Protein AF-A0A098Y725-F1 (afdb_monomer)

Sequence (112 aa):
MSKRTVVAGTVWVALTVLAFGTDAILGAVVLIFGGAAVVVVQLSSTWSQHPDFEAREVARARRRKVKWEKNAPRREKDAARYAAHQARQAAKARAAQDRTARAETADDRPAS

Organism: NCBI:txid1522368

Secondary structure (DSSP, 8-state):
--HHHHHHHHHHHHHHHHHHHH-HHHHHHHHHHHHHHHHHHHHHHTTT-PPPHHHHHHHHHHHHHHHHHHHHHHHHHHHHHHHHHHHHHHHHHHHHHHHHHHHHHHHTS---

Solvent-accessible surface area (backbone atoms only — not comparable to full-atom values): 6266 Å² total; per-residue (Å²): 132,55,74,66,57,53,51,53,51,53,52,51,53,54,51,31,54,54,29,44,74,74,37,63,66,56,15,50,51,50,46,53,56,50,51,51,48,52,54,50,52,58,61,51,70,54,61,79,69,62,75,48,73,63,58,50,49,53,53,50,51,50,52,48,48,55,54,48,62,74,40,44,71,57,49,55,53,50,51,53,51,50,52,53,51,50,53,51,50,52,53,52,51,50,58,48,53,54,49,52,54,53,50,55,63,55,70,72,55,77,91,123

Structure (mmCIF, N/CA/C/O backbone):
data_AF-A0A098Y725-F1
#
_entry.id   AF-A0A098Y725-F1
#
loop_
_atom_site.group_PDB
_atom_site.id
_atom_site.type_symbol
_atom_site.label_atom_id
_atom_site.label_alt_id
_atom_site.label_comp_id
_atom_site.label_asym_id
_atom_site.label_entity_id
_atom_site.label_seq_id
_atom_site.pdbx_PDB_ins_code
_atom_site.Cartn_x
_atom_site.Cartn_y
_atom_site.Cartn_z
_atom_site.occupancy
_atom_site.B_iso_or_equiv
_atom_site.auth_seq_id
_atom_site.auth_comp_id
_atom_site.auth_asym_id
_atom_site.auth_atom_id
_atom_site.pdbx_PDB_model_num
ATOM 1 N N . MET A 1 1 ? 7.105 -12.197 -11.446 1.00 63.81 1 MET A N 1
ATOM 2 C CA . MET A 1 1 ? 7.243 -11.603 -12.795 1.00 63.81 1 MET A CA 1
ATOM 3 C C . MET A 1 1 ? 6.618 -12.538 -13.814 1.00 63.81 1 MET A C 1
ATOM 5 O O . MET A 1 1 ? 6.850 -13.737 -13.729 1.00 63.81 1 MET A O 1
ATOM 9 N N . SER A 1 2 ? 5.815 -12.027 -14.747 1.00 84.38 2 SER A N 1
ATOM 10 C CA . SER A 1 2 ? 5.267 -12.869 -15.817 1.00 84.38 2 SER A CA 1
ATOM 11 C C . SER A 1 2 ? 6.362 -13.208 -16.838 1.00 84.38 2 SER A C 1
ATOM 13 O O . SER A 1 2 ? 7.263 -12.396 -17.056 1.00 84.38 2 SER A O 1
ATOM 15 N N . LYS A 1 3 ? 6.274 -14.368 -17.511 1.00 86.56 3 LYS A N 1
ATOM 16 C CA . LYS A 1 3 ? 7.196 -14.725 -18.612 1.00 86.56 3 LYS A CA 1
ATOM 17 C C . LYS A 1 3 ? 7.268 -13.619 -19.676 1.00 86.56 3 LYS A C 1
ATOM 19 O O . LYS A 1 3 ? 8.337 -13.346 -20.203 1.00 86.56 3 LYS A O 1
ATOM 24 N N . ARG A 1 4 ? 6.147 -12.932 -19.932 1.00 88.19 4 ARG A N 1
ATOM 25 C CA . ARG A 1 4 ? 6.054 -11.819 -20.890 1.00 88.19 4 ARG A CA 1
ATOM 26 C C . ARG A 1 4 ? 6.879 -10.605 -20.459 1.00 88.19 4 ARG A C 1
ATOM 28 O O . ARG A 1 4 ? 7.535 -10.006 -21.295 1.00 88.19 4 ARG A O 1
ATOM 35 N N . THR A 1 5 ? 6.888 -10.275 -19.167 1.00 88.75 5 THR A N 1
ATOM 36 C CA . THR A 1 5 ? 7.679 -9.157 -18.623 1.00 88.75 5 THR A CA 1
ATOM 37 C C . THR A 1 5 ? 9.176 -9.426 -18.737 1.00 88.75 5 THR A C 1
ATOM 39 O O . THR A 1 5 ? 9.930 -8.531 -19.099 1.00 88.75 5 THR A O 1
ATOM 42 N N . VAL A 1 6 ? 9.596 -10.666 -18.467 1.00 89.56 6 VAL A N 1
ATOM 43 C CA . VAL A 1 6 ? 11.001 -11.073 -18.607 1.00 89.56 6 VAL A CA 1
ATOM 44 C C . VAL A 1 6 ? 11.429 -10.978 -20.070 1.00 89.56 6 VAL A C 1
ATOM 46 O O . VAL A 1 6 ? 12.413 -10.312 -20.362 1.00 89.56 6 VAL A O 1
ATOM 49 N N . VAL A 1 7 ? 10.644 -11.548 -20.992 1.00 92.56 7 VAL A N 1
ATOM 50 C CA . VAL A 1 7 ? 10.921 -11.472 -22.437 1.00 92.56 7 VAL A CA 1
ATOM 51 C C . VAL A 1 7 ? 10.976 -10.021 -22.920 1.00 92.56 7 VAL A C 1
ATOM 53 O O . VAL A 1 7 ? 11.922 -9.650 -23.605 1.00 92.56 7 VAL A O 1
ATOM 56 N N . ALA A 1 8 ? 10.015 -9.181 -22.528 1.00 89.38 8 ALA A N 1
ATOM 57 C CA . ALA A 1 8 ? 9.995 -7.769 -22.909 1.00 89.38 8 ALA A CA 1
ATOM 58 C C . ALA A 1 8 ? 11.222 -7.004 -22.383 1.00 89.38 8 ALA A C 1
ATOM 60 O O . ALA A 1 8 ? 11.828 -6.238 -23.128 1.00 89.38 8 ALA A O 1
ATOM 61 N N . GLY A 1 9 ? 11.625 -7.248 -21.131 1.00 90.00 9 GLY A N 1
ATOM 62 C CA . GLY A 1 9 ? 12.829 -6.652 -20.553 1.00 90.00 9 GLY A CA 1
ATOM 63 C C . GLY A 1 9 ? 14.100 -7.084 -21.285 1.00 90.00 9 GLY A C 1
ATOM 64 O O . GLY A 1 9 ? 14.918 -6.241 -21.642 1.00 90.00 9 GLY A O 1
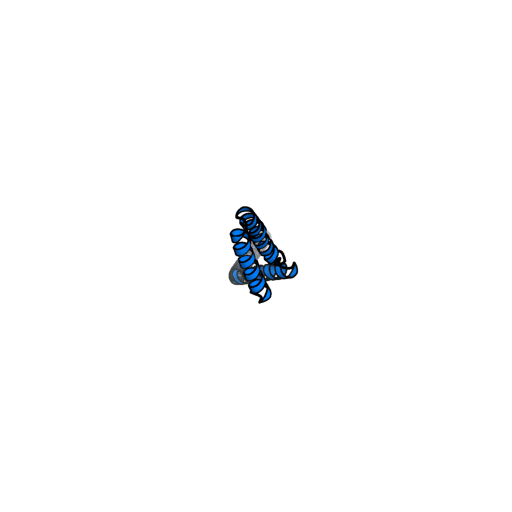ATOM 65 N N . THR A 1 10 ? 14.243 -8.379 -21.578 1.00 92.69 10 THR A N 1
ATOM 66 C CA . THR A 1 10 ? 15.400 -8.906 -22.317 1.00 92.69 10 THR A CA 1
ATOM 67 C C . THR A 1 10 ? 15.476 -8.346 -23.738 1.00 92.69 10 THR A C 1
ATOM 69 O O . THR A 1 10 ? 16.550 -7.931 -24.167 1.00 92.69 10 THR A O 1
ATOM 72 N N . VAL A 1 11 ? 14.348 -8.280 -24.454 1.00 94.38 11 VAL A N 1
ATOM 73 C CA . VAL A 1 11 ? 14.286 -7.694 -25.803 1.00 94.38 11 VAL A CA 1
ATOM 74 C C . VAL A 1 11 ? 14.653 -6.211 -25.770 1.00 94.38 11 VAL A C 1
ATOM 76 O O . VAL A 1 11 ? 15.438 -5.765 -26.602 1.00 94.38 1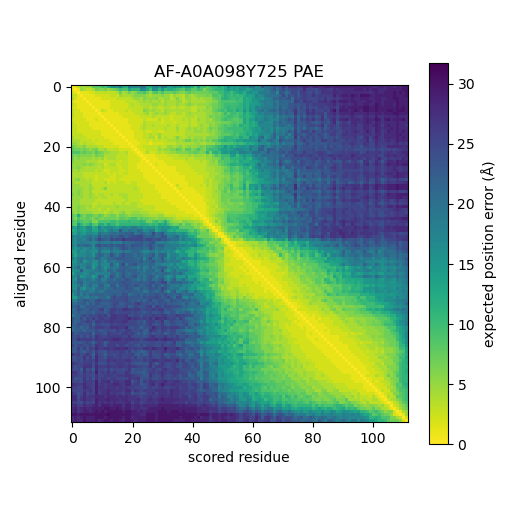1 VAL A O 1
ATOM 79 N N . TRP A 1 12 ? 14.152 -5.448 -24.797 1.00 94.44 12 TRP A N 1
ATOM 80 C CA . TRP A 1 12 ? 14.484 -4.027 -24.674 1.00 94.44 12 TRP A CA 1
ATOM 81 C C . TRP A 1 12 ? 15.975 -3.790 -24.401 1.00 94.44 12 TRP A C 1
ATOM 83 O O . TRP A 1 12 ? 16.587 -2.934 -25.042 1.00 94.44 12 TRP A O 1
ATOM 93 N N . VAL A 1 13 ? 16.590 -4.577 -23.513 1.00 92.75 13 VAL A N 1
ATOM 94 C CA . VAL A 1 13 ? 18.038 -4.499 -23.261 1.00 92.75 13 VAL A CA 1
ATOM 95 C C . VAL A 1 13 ? 18.828 -4.834 -24.527 1.00 92.75 13 VAL A C 1
ATOM 97 O O . VAL A 1 13 ? 19.729 -4.082 -24.891 1.00 92.75 13 VAL A O 1
ATOM 100 N N . ALA A 1 14 ? 18.460 -5.901 -25.244 1.00 93.50 14 ALA A N 1
ATOM 101 C CA . ALA A 1 14 ? 19.120 -6.277 -26.495 1.00 93.50 14 ALA A CA 1
ATOM 102 C C . ALA A 1 14 ? 19.010 -5.177 -27.567 1.00 93.50 14 ALA A C 1
ATOM 104 O O . ALA A 1 14 ? 20.006 -4.839 -28.203 1.00 93.50 14 ALA A O 1
ATOM 105 N N . LEU A 1 15 ? 17.829 -4.567 -27.722 1.00 90.06 15 LEU A N 1
ATOM 106 C CA . LEU A 1 15 ? 17.616 -3.437 -28.632 1.00 90.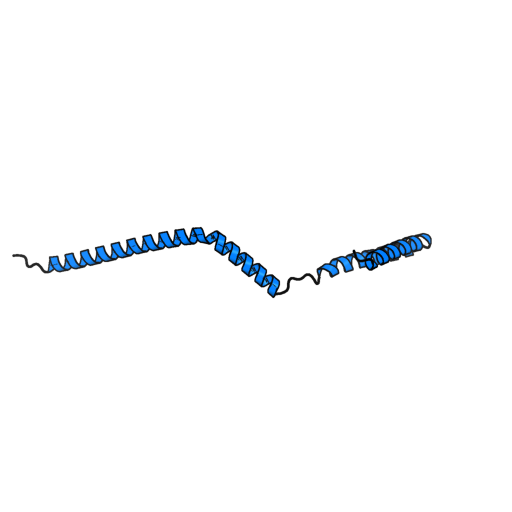06 15 LEU A CA 1
ATOM 107 C C . LEU A 1 15 ? 18.443 -2.213 -28.239 1.00 90.06 15 LEU A C 1
ATOM 109 O O . LEU A 1 15 ? 18.996 -1.548 -29.107 1.00 90.06 15 LEU A O 1
ATOM 113 N N . THR A 1 16 ? 18.560 -1.933 -26.943 1.00 88.94 16 THR A N 1
ATOM 114 C CA . THR A 1 16 ? 19.359 -0.807 -26.448 1.00 88.94 16 THR A CA 1
ATOM 115 C C . THR A 1 16 ? 20.845 -1.020 -26.750 1.00 88.94 16 THR A C 1
ATOM 117 O O . THR A 1 16 ? 21.502 -0.112 -27.253 1.00 88.94 16 THR A O 1
ATOM 120 N N . VAL A 1 17 ? 21.369 -2.229 -26.520 1.00 92.12 17 VAL A N 1
ATOM 121 C CA . VAL A 1 17 ? 22.764 -2.584 -26.836 1.00 92.12 17 VAL A CA 1
ATOM 122 C C . VAL A 1 17 ? 23.037 -2.480 -28.340 1.00 92.12 17 VAL A C 1
ATOM 124 O O . VAL A 1 17 ? 24.036 -1.883 -28.736 1.00 92.12 17 VAL A O 1
ATOM 127 N N . LEU A 1 18 ? 22.138 -3.001 -29.182 1.00 92.69 18 LEU A N 1
ATOM 128 C CA . LEU A 1 18 ? 22.256 -2.886 -30.641 1.00 92.69 18 LEU A CA 1
ATOM 129 C C . LEU A 1 18 ? 22.210 -1.425 -31.109 1.00 92.69 18 LEU A C 1
ATOM 131 O O . LEU A 1 18 ? 23.002 -1.029 -31.963 1.00 92.69 18 LEU A O 1
ATOM 135 N N . ALA A 1 19 ? 21.330 -0.609 -30.523 1.00 90.06 19 ALA A N 1
ATOM 136 C CA . ALA A 1 19 ? 21.222 0.807 -30.849 1.00 90.06 19 ALA A CA 1
ATOM 137 C C . ALA A 1 19 ? 22.519 1.560 -30.520 1.00 90.06 19 ALA A C 1
ATOM 139 O O . ALA A 1 19 ? 23.042 2.247 -31.391 1.00 90.06 19 ALA A O 1
ATOM 140 N N . PHE A 1 20 ? 23.099 1.352 -29.331 1.00 90.50 20 PHE A N 1
ATOM 141 C CA . PHE A 1 20 ? 24.399 1.935 -28.967 1.00 90.50 20 PHE A CA 1
ATOM 142 C C . PHE A 1 20 ? 25.550 1.465 -29.862 1.00 90.50 20 PHE A C 1
ATOM 144 O O . PHE A 1 20 ? 26.467 2.239 -30.119 1.00 90.50 20 PHE A O 1
ATOM 151 N N . GLY A 1 21 ? 25.505 0.220 -30.345 1.00 92.94 21 GLY A N 1
ATOM 152 C CA . GLY A 1 21 ? 26.486 -0.289 -31.305 1.00 92.94 21 GLY A CA 1
ATOM 153 C C . GLY A 1 21 ? 26.398 0.368 -32.686 1.00 92.94 21 GLY A C 1
ATOM 154 O O . GLY A 1 21 ? 27.366 0.316 -33.439 1.00 92.94 21 GLY A O 1
ATOM 155 N N . THR A 1 22 ? 25.261 0.989 -33.013 1.00 93.12 22 THR A N 1
ATOM 156 C CA . THR A 1 22 ? 25.026 1.636 -34.312 1.00 93.12 22 THR A CA 1
ATOM 157 C C . THR A 1 22 ? 25.243 3.148 -34.234 1.00 93.12 22 THR A C 1
ATOM 159 O O . THR A 1 22 ? 25.933 3.717 -35.073 1.00 93.12 22 THR A O 1
ATOM 162 N N . ASP A 1 23 ? 24.65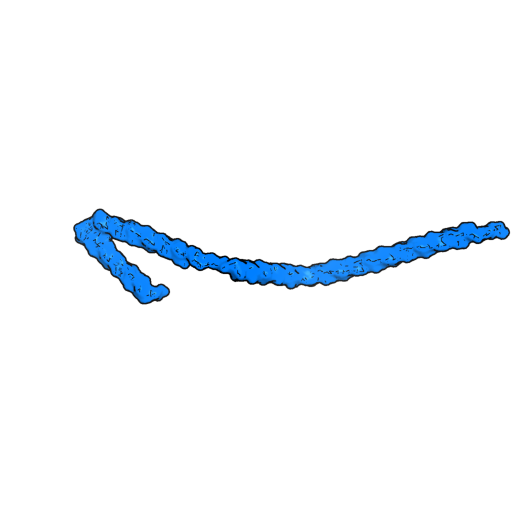9 3.797 -33.223 1.00 92.25 23 ASP A N 1
ATOM 163 C CA . ASP A 1 23 ? 24.745 5.237 -32.983 1.00 92.25 23 ASP A CA 1
ATOM 164 C C . ASP A 1 23 ? 24.469 5.527 -31.497 1.00 92.25 23 ASP A C 1
ATOM 166 O O . ASP A 1 23 ? 23.441 5.132 -30.936 1.00 92.25 23 ASP A O 1
ATOM 170 N N . ALA A 1 24 ? 25.378 6.258 -30.851 1.00 91.88 24 ALA A N 1
ATOM 171 C CA . ALA A 1 24 ? 25.246 6.637 -29.449 1.00 91.88 24 ALA A CA 1
ATOM 172 C C . ALA A 1 24 ? 23.983 7.475 -29.165 1.00 91.88 24 ALA A C 1
ATOM 174 O O . ALA A 1 24 ? 23.385 7.337 -28.096 1.00 91.88 24 ALA A O 1
ATOM 175 N N . ILE A 1 25 ? 23.547 8.311 -30.113 1.00 94.50 25 ILE A N 1
ATOM 176 C CA . ILE A 1 25 ? 22.334 9.130 -29.998 1.00 94.50 25 ILE A CA 1
ATOM 177 C C . ILE A 1 25 ? 21.100 8.227 -30.016 1.00 94.50 25 ILE A C 1
ATOM 179 O O . ILE A 1 25 ? 20.238 8.349 -29.144 1.00 94.50 25 ILE A O 1
ATOM 183 N N . LEU A 1 26 ? 21.027 7.281 -30.958 1.00 91.19 26 LEU A N 1
ATOM 184 C CA . LEU A 1 26 ? 19.918 6.322 -31.018 1.00 91.19 26 LEU A CA 1
ATOM 185 C C . LEU A 1 26 ? 19.863 5.453 -29.757 1.00 91.19 26 LEU A C 1
ATOM 187 O O . LEU A 1 26 ? 18.782 5.248 -29.201 1.00 91.19 26 LEU A O 1
ATOM 191 N N . GLY A 1 27 ? 21.018 4.998 -29.266 1.00 91.94 27 GLY A N 1
ATOM 192 C CA . GLY A 1 27 ? 21.121 4.275 -27.998 1.00 91.94 27 GLY A CA 1
ATOM 193 C C . GLY A 1 27 ? 20.557 5.071 -26.820 1.00 91.94 27 GLY A C 1
ATOM 194 O O . GLY A 1 27 ? 19.732 4.556 -26.060 1.00 91.94 27 GLY A O 1
ATOM 195 N N . ALA A 1 28 ? 20.932 6.348 -26.703 1.00 93.56 28 ALA A N 1
ATOM 196 C CA . ALA A 1 28 ? 20.433 7.231 -25.652 1.00 93.56 28 ALA A CA 1
ATOM 197 C C . ALA A 1 28 ? 18.912 7.435 -25.737 1.00 93.56 28 ALA A C 1
ATOM 199 O O . ALA A 1 28 ? 18.228 7.357 -24.717 1.00 93.56 28 ALA A O 1
ATOM 200 N N . VAL A 1 29 ? 18.365 7.631 -26.941 1.00 93.94 29 VAL A N 1
ATOM 201 C CA . VAL A 1 29 ? 16.916 7.768 -27.167 1.00 93.94 29 VAL A CA 1
ATOM 202 C C . VAL A 1 29 ? 16.175 6.525 -26.670 1.00 93.94 29 VAL A C 1
ATOM 204 O O . VAL A 1 29 ? 15.272 6.634 -25.839 1.00 93.94 29 VAL A O 1
ATOM 207 N N . VAL A 1 30 ? 16.577 5.333 -27.118 1.00 93.75 30 VAL A N 1
ATOM 208 C CA . VAL A 1 30 ? 15.920 4.071 -26.730 1.00 93.75 30 VAL A CA 1
ATOM 209 C C . VAL A 1 30 ? 16.008 3.835 -25.221 1.00 93.75 30 VAL A C 1
ATOM 211 O O . VAL A 1 30 ? 15.027 3.408 -24.603 1.00 93.75 30 VAL A O 1
ATOM 214 N N . LEU A 1 31 ? 17.156 4.145 -24.616 1.00 93.31 31 LEU A N 1
ATOM 215 C CA . LEU A 1 31 ? 17.365 4.006 -23.180 1.00 93.31 31 LEU A CA 1
ATOM 216 C C . LEU A 1 31 ? 16.459 4.953 -22.381 1.00 93.31 31 LEU A C 1
ATOM 218 O O . LEU A 1 31 ? 15.796 4.515 -21.441 1.00 93.31 31 LEU A O 1
ATOM 222 N N . ILE A 1 32 ? 16.402 6.234 -22.759 1.00 94.38 32 ILE A N 1
ATOM 223 C CA . ILE A 1 32 ? 15.625 7.256 -22.045 1.00 94.38 32 ILE A CA 1
ATOM 224 C C . ILE A 1 32 ? 14.129 6.967 -22.157 1.00 94.38 32 ILE A C 1
ATOM 226 O O . ILE A 1 32 ? 13.444 6.885 -21.137 1.00 94.38 32 ILE A O 1
ATOM 230 N N . PHE A 1 33 ? 13.611 6.776 -23.374 1.00 95.31 33 PHE A N 1
ATOM 231 C CA . PHE A 1 33 ? 12.179 6.538 -23.571 1.00 95.31 33 PHE A CA 1
ATOM 232 C C . PHE A 1 33 ? 11.738 5.191 -22.998 1.00 95.31 33 PHE A C 1
ATOM 234 O O . PHE A 1 33 ? 10.684 5.111 -22.367 1.00 95.31 33 PHE A O 1
ATOM 241 N N . GLY A 1 34 ? 12.552 4.143 -23.151 1.00 93.44 34 GLY A N 1
ATOM 242 C CA . GLY A 1 34 ? 12.271 2.844 -22.546 1.00 93.44 34 GLY A CA 1
ATOM 243 C C . GLY A 1 34 ? 12.292 2.899 -21.019 1.00 93.44 34 GLY A C 1
ATOM 244 O O . GLY A 1 34 ? 11.370 2.404 -20.372 1.00 93.44 34 GLY A O 1
ATOM 245 N N . GLY A 1 35 ? 13.281 3.579 -20.433 1.00 93.88 35 GLY A N 1
ATOM 246 C CA . GLY A 1 35 ? 13.372 3.776 -18.987 1.00 93.88 35 GLY A CA 1
ATOM 247 C C . GLY A 1 35 ? 12.187 4.569 -18.439 1.00 93.88 35 GLY A C 1
ATOM 248 O O . GLY A 1 35 ? 11.566 4.157 -17.459 1.00 93.88 35 GLY A O 1
ATOM 249 N N . ALA A 1 36 ? 11.809 5.660 -19.110 1.00 95.31 36 ALA A N 1
ATOM 250 C CA . ALA A 1 36 ? 10.630 6.443 -18.756 1.00 95.31 36 ALA A CA 1
ATOM 251 C C . ALA A 1 36 ? 9.346 5.598 -18.817 1.00 95.31 36 ALA A C 1
ATOM 253 O O . ALA A 1 36 ? 8.542 5.637 -17.886 1.00 95.31 36 ALA A O 1
ATOM 254 N N . ALA A 1 37 ? 9.174 4.779 -19.860 1.00 93.06 37 ALA A N 1
ATOM 255 C CA . ALA A 1 37 ? 8.030 3.878 -19.977 1.00 93.06 37 ALA A CA 1
ATOM 256 C C . ALA A 1 37 ? 7.977 2.856 -18.829 1.00 93.06 37 ALA A C 1
ATOM 258 O O . ALA A 1 37 ? 6.905 2.620 -18.273 1.00 93.06 37 ALA A O 1
ATOM 259 N N . VAL A 1 38 ? 9.120 2.294 -18.418 1.00 91.88 38 VAL A N 1
ATOM 260 C CA . VAL A 1 38 ? 9.199 1.389 -17.257 1.00 91.88 38 VAL A CA 1
ATOM 261 C C . VAL A 1 38 ? 8.741 2.093 -15.979 1.00 91.88 38 VAL A C 1
ATOM 263 O O . VAL A 1 38 ? 7.943 1.531 -15.229 1.00 91.88 38 VAL A O 1
ATOM 266 N N . VAL A 1 39 ? 9.189 3.331 -15.746 1.00 92.19 39 VAL A N 1
ATOM 267 C CA . VAL A 1 39 ? 8.769 4.129 -14.582 1.00 92.19 39 VAL A CA 1
ATOM 268 C C . VAL A 1 39 ? 7.261 4.383 -14.602 1.00 92.19 39 VAL A C 1
ATOM 270 O O . VAL A 1 39 ? 6.594 4.181 -13.587 1.00 92.19 39 VAL A O 1
ATOM 273 N N . VAL A 1 40 ? 6.708 4.774 -15.754 1.00 92.19 40 VAL A N 1
ATOM 274 C CA . VAL A 1 40 ? 5.265 5.006 -15.914 1.00 92.19 40 VAL A CA 1
ATOM 275 C C . VAL A 1 40 ? 4.477 3.730 -15.633 1.00 92.19 40 VAL A C 1
ATOM 277 O O . VAL A 1 40 ? 3.556 3.758 -14.825 1.00 92.19 40 VAL A O 1
ATOM 280 N N . VAL A 1 41 ? 4.866 2.595 -16.222 1.00 89.88 41 VAL A N 1
ATOM 281 C CA . VAL A 1 41 ? 4.204 1.302 -15.982 1.00 89.88 41 VAL A CA 1
ATOM 282 C C . VAL A 1 41 ? 4.261 0.920 -14.506 1.00 89.88 41 VAL A C 1
ATOM 284 O O . VAL A 1 41 ? 3.258 0.464 -13.958 1.00 89.88 41 VAL A O 1
ATOM 287 N N . GLN A 1 42 ? 5.399 1.132 -13.843 1.00 87.75 42 GLN A N 1
ATOM 288 C CA . GLN A 1 42 ? 5.539 0.844 -12.419 1.00 87.75 42 GLN A CA 1
ATOM 289 C C . GLN A 1 42 ? 4.581 1.696 -11.579 1.00 87.75 42 GLN A C 1
ATOM 291 O O . GLN A 1 42 ? 3.904 1.159 -10.701 1.00 87.75 42 GLN A O 1
ATOM 296 N N . LEU A 1 43 ? 4.472 2.993 -11.870 1.00 86.69 43 LEU A N 1
ATOM 297 C CA . LEU A 1 43 ? 3.554 3.891 -11.171 1.00 86.69 43 LEU A CA 1
ATOM 298 C C . LEU A 1 43 ? 2.082 3.570 -11.475 1.00 86.69 43 LEU A C 1
ATOM 300 O O . LEU A 1 43 ? 1.236 3.621 -10.587 1.00 86.69 43 LEU A O 1
ATOM 304 N N . SER A 1 44 ? 1.770 3.189 -12.713 1.00 85.81 44 SER A N 1
ATOM 305 C CA . SER A 1 44 ? 0.425 2.770 -13.112 1.00 85.81 44 SER A CA 1
ATOM 306 C C . SER A 1 44 ? 0.029 1.415 -12.524 1.00 85.81 44 SER A C 1
ATOM 308 O O . SER A 1 44 ? -1.153 1.190 -12.276 1.00 85.81 44 SER A O 1
ATOM 310 N N . SER A 1 45 ? 0.982 0.515 -12.262 1.00 81.88 45 SER A N 1
ATOM 311 C CA . SER A 1 45 ? 0.692 -0.833 -11.749 1.00 81.88 45 SER A CA 1
ATOM 312 C C . SER A 1 45 ? 0.015 -0.831 -10.375 1.00 81.88 45 SER A C 1
ATOM 314 O O . SER A 1 45 ? -0.749 -1.740 -10.057 1.00 81.88 45 SER A O 1
ATOM 316 N N . THR A 1 46 ? 0.253 0.208 -9.575 1.00 74.69 46 THR A N 1
ATOM 317 C CA . THR A 1 46 ? -0.357 0.403 -8.256 1.00 74.69 46 THR A CA 1
ATOM 318 C C . THR A 1 46 ? -1.591 1.304 -8.298 1.00 74.69 46 THR A C 1
ATOM 320 O O . THR A 1 46 ? -2.317 1.384 -7.309 1.00 74.69 46 THR A O 1
ATOM 323 N N . TRP A 1 47 ? -1.888 1.936 -9.439 1.00 70.31 47 TRP A N 1
ATOM 324 C CA . TRP A 1 47 ? -3.024 2.849 -9.596 1.00 70.31 47 TRP A CA 1
ATOM 325 C C . TRP A 1 47 ? -4.374 2.140 -9.445 1.00 70.31 47 TRP A C 1
ATOM 327 O O . TRP A 1 47 ? -5.307 2.673 -8.857 1.00 70.31 47 TRP A O 1
ATOM 337 N N . SER A 1 48 ? -4.499 0.902 -9.924 1.00 65.56 48 SER A N 1
ATOM 338 C CA . SER A 1 48 ? -5.715 0.101 -9.724 1.00 65.56 48 SER A CA 1
ATOM 339 C C . SER A 1 48 ? -5.829 -0.477 -8.311 1.00 65.56 48 SER A C 1
ATOM 341 O O . SER A 1 48 ? -6.851 -1.058 -7.964 1.00 65.56 48 SER A O 1
ATOM 343 N N . GLN A 1 49 ? -4.798 -0.328 -7.476 1.00 67.50 49 GLN A N 1
ATOM 344 C CA . GLN A 1 49 ? -4.738 -0.881 -6.125 1.00 67.50 49 GLN A CA 1
ATOM 345 C C . GLN A 1 49 ? -5.354 0.070 -5.087 1.00 67.50 49 GLN A C 1
ATOM 347 O O . GLN A 1 49 ? -4.894 0.174 -3.947 1.00 67.50 49 GLN A O 1
ATOM 352 N N . HIS A 1 50 ? -6.415 0.779 -5.471 1.00 61.84 50 HIS A N 1
ATOM 353 C CA . HIS A 1 50 ? -7.212 1.544 -4.529 1.00 61.84 50 HIS A CA 1
ATOM 354 C C . HIS A 1 50 ? -8.184 0.602 -3.813 1.00 61.84 50 HIS A C 1
ATOM 356 O O . HIS A 1 50 ? -8.934 -0.111 -4.472 1.00 61.84 50 HIS A O 1
ATOM 362 N N . PRO A 1 51 ? -8.204 0.580 -2.469 1.00 60.69 51 PRO A N 1
ATOM 363 C CA . PRO A 1 51 ? -9.157 -0.240 -1.743 1.00 60.69 51 PRO A CA 1
ATOM 364 C C . PRO A 1 51 ? -10.572 0.239 -2.061 1.00 60.69 51 PRO A C 1
ATOM 366 O O . PRO A 1 51 ? -10.874 1.429 -1.886 1.00 60.69 51 PRO A O 1
ATOM 369 N N . ASP A 1 52 ? -11.416 -0.694 -2.498 1.00 69.75 52 ASP A N 1
ATOM 370 C CA . ASP A 1 52 ? -12.836 -0.467 -2.737 1.00 69.75 52 ASP A CA 1
ATOM 371 C C . ASP A 1 52 ? -13.497 0.168 -1.516 1.00 69.75 52 ASP A C 1
ATOM 373 O O . ASP A 1 52 ? -13.048 0.011 -0.372 1.00 69.75 52 ASP A O 1
ATOM 377 N N . PHE A 1 53 ? -14.575 0.914 -1.750 1.00 68.00 53 PHE A N 1
ATOM 378 C CA . PHE A 1 53 ? -15.319 1.568 -0.675 1.00 68.00 53 PHE A CA 1
ATOM 379 C C . PHE A 1 53 ? -15.663 0.586 0.457 1.00 68.00 53 PHE A C 1
ATOM 381 O O . PHE A 1 53 ? -15.448 0.900 1.629 1.00 68.00 53 PHE A O 1
ATOM 388 N N . GLU A 1 54 ? -16.065 -0.635 0.107 1.00 73.00 54 GLU A N 1
ATOM 389 C CA . GLU A 1 54 ? -16.365 -1.699 1.064 1.00 73.00 54 GLU A CA 1
ATOM 390 C C . GLU A 1 54 ? -15.134 -2.166 1.846 1.00 73.00 54 GLU A C 1
ATOM 392 O O . GLU A 1 54 ? -15.184 -2.282 3.071 1.00 73.00 54 GLU A O 1
ATOM 397 N N . ALA A 1 55 ? -13.991 -2.353 1.180 1.00 75.12 55 ALA A N 1
ATOM 398 C CA . ALA A 1 55 ? -12.742 -2.723 1.843 1.00 75.12 55 ALA A CA 1
ATOM 399 C C . ALA A 1 55 ? -12.294 -1.644 2.848 1.00 75.12 55 ALA A C 1
ATOM 401 O O . ALA A 1 55 ? -11.801 -1.956 3.940 1.00 75.12 55 ALA A O 1
ATOM 402 N N . ARG A 1 56 ? -12.524 -0.363 2.524 1.00 78.12 56 ARG A N 1
ATOM 403 C CA . ARG A 1 56 ? -12.265 0.766 3.433 1.00 78.12 56 ARG A CA 1
ATOM 404 C C . ARG A 1 56 ? -13.215 0.770 4.629 1.00 78.12 56 ARG A C 1
ATOM 406 O O . ARG A 1 56 ? -12.758 0.979 5.756 1.00 78.12 56 ARG A O 1
ATOM 413 N N . GLU A 1 57 ? -14.505 0.525 4.417 1.00 84.69 57 GLU A N 1
ATOM 414 C CA . GLU A 1 57 ? -15.494 0.470 5.500 1.00 84.69 57 GLU A CA 1
ATOM 415 C C . GLU A 1 57 ? -15.264 -0.724 6.430 1.00 84.69 57 GLU A C 1
ATOM 417 O O . GLU A 1 57 ? -15.242 -0.548 7.650 1.00 84.69 57 GLU A O 1
ATOM 422 N N . VAL A 1 58 ? -14.957 -1.909 5.895 1.00 84.69 58 VAL A N 1
ATOM 423 C CA . VAL A 1 58 ? -14.588 -3.085 6.699 1.00 84.69 58 VAL A CA 1
ATOM 424 C C . VAL A 1 58 ? -13.338 -2.800 7.536 1.00 84.69 58 VAL A C 1
ATOM 426 O O . VAL A 1 58 ? -13.299 -3.125 8.727 1.00 84.69 58 VAL A O 1
ATOM 429 N N . ALA A 1 59 ? -12.328 -2.134 6.970 1.00 85.31 59 ALA A N 1
ATOM 430 C CA . ALA A 1 59 ? -11.138 -1.734 7.718 1.00 85.31 59 ALA A CA 1
ATOM 431 C C . ALA A 1 59 ? -11.466 -0.742 8.851 1.00 85.31 59 ALA A C 1
ATOM 433 O O . ALA A 1 59 ? -10.937 -0.869 9.960 1.00 85.31 59 ALA A O 1
ATOM 434 N N . ARG A 1 60 ? -12.366 0.223 8.620 1.00 84.25 60 ARG A N 1
ATOM 435 C CA . ARG A 1 60 ? -12.842 1.159 9.656 1.00 84.25 60 ARG A CA 1
ATOM 436 C C . ARG A 1 60 ? -13.661 0.449 10.732 1.00 84.25 60 ARG A C 1
ATOM 438 O O . ARG A 1 60 ? -13.444 0.708 11.916 1.00 84.25 60 ARG A O 1
ATOM 445 N N . ALA A 1 61 ? -14.547 -0.469 10.354 1.00 87.12 61 ALA A N 1
ATOM 446 C CA . ALA A 1 61 ? -15.337 -1.277 11.278 1.00 87.12 61 ALA A CA 1
ATOM 447 C C . ALA A 1 61 ? -14.438 -2.144 12.172 1.00 87.12 61 ALA A C 1
ATOM 449 O O . ALA A 1 61 ? -14.591 -2.127 13.394 1.00 87.12 61 ALA A O 1
ATOM 450 N N . ARG A 1 62 ? -13.420 -2.801 11.597 1.00 87.06 62 ARG A N 1
ATOM 451 C CA . ARG A 1 62 ? -12.398 -3.545 12.355 1.00 87.06 62 ARG A CA 1
ATOM 452 C C . ARG A 1 62 ? -1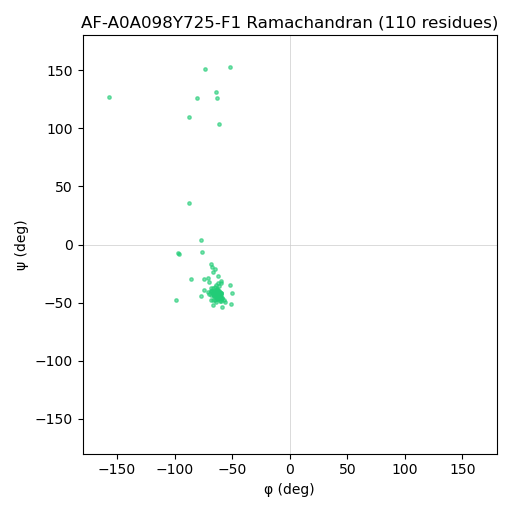1.657 -2.647 13.346 1.00 87.06 62 ARG A C 1
ATOM 454 O O . ARG A 1 62 ? -11.544 -2.997 14.517 1.00 87.06 62 ARG A O 1
ATOM 461 N N . ARG A 1 63 ? -11.222 -1.452 12.926 1.00 88.00 63 ARG A N 1
ATOM 462 C CA . ARG A 1 63 ? -10.568 -0.474 13.821 1.00 88.00 63 ARG A CA 1
ATOM 463 C C . ARG A 1 63 ? -11.484 -0.024 14.961 1.00 88.00 63 ARG A C 1
ATOM 465 O O . ARG A 1 63 ? -11.027 0.099 16.097 1.00 88.00 63 ARG A O 1
ATOM 472 N N . ARG A 1 64 ? -12.775 0.199 14.684 1.00 88.38 64 ARG A N 1
ATOM 473 C CA . ARG A 1 64 ? -13.771 0.511 15.721 1.00 88.38 64 ARG A CA 1
ATOM 474 C C . ARG A 1 64 ? -13.916 -0.658 16.691 1.00 88.38 64 ARG A C 1
ATOM 476 O O . ARG A 1 64 ? -13.833 -0.418 17.889 1.00 88.38 64 ARG A O 1
ATOM 483 N N . LYS A 1 65 ? -14.044 -1.895 16.203 1.00 87.44 65 LYS A N 1
ATOM 484 C CA . LYS A 1 65 ? -14.146 -3.096 17.046 1.00 87.44 65 LYS A CA 1
ATOM 485 C C . LYS A 1 65 ? -12.955 -3.225 18.000 1.00 87.44 65 LYS A C 1
ATOM 487 O O . LYS A 1 65 ? -13.160 -3.287 19.205 1.00 87.44 65 LYS A O 1
ATOM 492 N N . VAL A 1 66 ? -11.727 -3.108 17.490 1.00 89.44 66 VAL A N 1
ATOM 493 C CA . VAL A 1 66 ? -10.498 -3.146 18.308 1.00 89.44 66 VAL A CA 1
ATOM 494 C C . VAL A 1 66 ? -10.484 -2.032 19.362 1.00 89.44 66 VAL A C 1
ATOM 496 O O . VAL A 1 66 ? -10.135 -2.258 20.520 1.00 89.44 66 VAL A O 1
ATOM 499 N N . LYS A 1 67 ? -10.905 -0.812 18.997 1.00 85.19 67 LYS A N 1
ATOM 500 C CA . LYS A 1 67 ? -11.041 0.296 19.957 1.00 85.19 67 LYS A CA 1
ATOM 501 C C . LYS A 1 67 ? -12.095 -0.008 21.028 1.00 85.19 67 LYS A C 1
ATOM 503 O O . LYS A 1 67 ? -11.897 0.364 22.183 1.00 85.19 67 LYS A O 1
ATOM 508 N N . TRP A 1 68 ? -13.213 -0.626 20.656 1.00 82.62 68 TRP A N 1
ATOM 509 C CA . TRP A 1 68 ? -14.283 -1.002 21.579 1.00 82.62 68 TRP A CA 1
ATOM 510 C C . TRP A 1 68 ? -13.823 -2.084 22.558 1.00 82.62 68 TRP A C 1
ATOM 512 O O . TRP A 1 68 ? -13.987 -1.887 23.759 1.00 82.62 68 TRP A O 1
ATOM 522 N N . GLU A 1 69 ? -13.176 -3.142 22.070 1.00 86.56 69 GLU A N 1
ATOM 523 C CA . GLU A 1 69 ? -12.617 -4.230 22.884 1.00 86.56 69 GLU A CA 1
ATOM 524 C C . GLU A 1 69 ? -11.567 -3.707 23.874 1.00 86.56 69 GLU A C 1
ATOM 526 O O . GLU A 1 69 ? -11.666 -3.950 25.074 1.00 86.56 69 GLU A O 1
ATOM 531 N N . LYS A 1 70 ? -10.627 -2.868 23.416 1.00 87.31 70 LYS A N 1
ATOM 532 C CA . LYS A 1 70 ? -9.606 -2.257 24.287 1.00 87.31 70 LYS A CA 1
ATOM 533 C C . LYS A 1 70 ? -10.199 -1.406 25.420 1.00 87.31 70 LYS A C 1
ATOM 535 O O . LYS A 1 70 ? -9.597 -1.291 26.485 1.00 87.31 70 LYS A O 1
ATOM 540 N N . ASN A 1 71 ? -11.351 -0.772 25.192 1.00 86.19 71 ASN A N 1
ATOM 541 C CA . ASN A 1 71 ? -11.990 0.110 26.173 1.00 86.19 71 ASN A CA 1
ATOM 542 C C . ASN A 1 71 ? -13.096 -0.570 26.994 1.00 86.19 71 ASN A C 1
ATOM 544 O O . ASN A 1 71 ? -13.575 0.044 27.947 1.00 86.19 71 ASN A O 1
ATOM 548 N N . ALA A 1 72 ? -13.483 -1.808 26.680 1.00 84.12 72 ALA A N 1
ATOM 549 C CA . ALA A 1 72 ? -14.467 -2.578 27.442 1.00 84.12 72 ALA A CA 1
ATOM 550 C C . ALA A 1 72 ? -14.171 -2.623 28.959 1.00 84.12 72 ALA A C 1
ATOM 552 O O . ALA A 1 72 ? -15.027 -2.173 29.724 1.00 84.12 72 ALA A O 1
ATOM 553 N N . PRO A 1 73 ? -12.952 -2.978 29.421 1.00 82.12 73 PRO A N 1
ATOM 554 C CA . PRO A 1 73 ? -12.666 -3.035 30.859 1.00 82.12 73 PRO A CA 1
ATOM 555 C C . PRO A 1 73 ? -12.694 -1.659 31.542 1.00 82.12 73 PRO A C 1
ATOM 557 O O . PRO A 1 73 ? -12.903 -1.558 32.750 1.00 82.12 73 PRO A O 1
ATOM 560 N N . ARG A 1 74 ? -12.479 -0.565 30.794 1.00 81.38 74 ARG A N 1
ATOM 561 C CA . ARG A 1 74 ? -12.635 0.798 31.331 1.00 81.38 74 ARG A CA 1
ATOM 562 C C . ARG A 1 74 ? -14.106 1.167 31.488 1.00 81.38 74 ARG A C 1
ATOM 564 O O . ARG A 1 74 ? -14.460 1.767 32.496 1.00 81.38 74 ARG A O 1
ATOM 571 N N . ARG A 1 75 ? -14.962 0.765 30.543 1.00 78.50 75 ARG A N 1
ATOM 572 C CA . ARG A 1 75 ? -16.407 1.012 30.631 1.00 78.50 75 ARG A CA 1
ATOM 573 C C . ARG A 1 75 ? -17.069 0.249 31.762 1.00 78.50 75 ARG A C 1
ATOM 575 O O . ARG A 1 75 ? -17.943 0.809 32.402 1.00 78.50 75 ARG A O 1
ATOM 582 N N . GLU A 1 76 ? -16.646 -0.979 32.037 1.00 83.75 76 GLU A N 1
ATOM 583 C CA . GLU A 1 76 ? -17.154 -1.739 33.187 1.00 83.75 76 GLU A CA 1
ATOM 584 C C . GLU A 1 76 ? -16.836 -1.030 34.508 1.00 83.75 76 GLU A C 1
ATOM 586 O O . GLU A 1 76 ? -17.708 -0.868 35.361 1.00 83.75 76 GLU A O 1
ATOM 591 N N . LYS A 1 77 ? -15.609 -0.513 34.648 1.00 82.81 77 LYS A N 1
ATOM 592 C CA . LYS A 1 77 ? -15.206 0.280 35.819 1.00 82.81 77 LYS A CA 1
ATOM 593 C C . LYS A 1 77 ? -15.985 1.589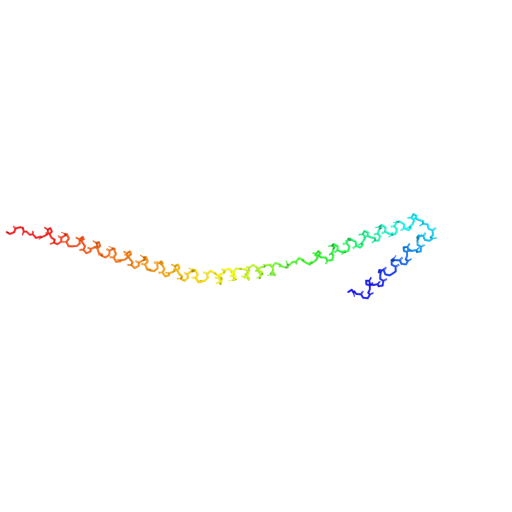 35.932 1.00 82.81 77 LYS A C 1
ATOM 595 O O . LYS A 1 77 ? -16.381 1.959 37.036 1.00 82.81 77 LYS A O 1
ATOM 600 N N . ASP A 1 78 ? -16.221 2.276 34.818 1.00 88.56 78 ASP A N 1
ATOM 601 C CA . ASP A 1 78 ? -17.020 3.504 34.807 1.00 88.56 78 ASP A CA 1
ATOM 602 C C . ASP A 1 78 ? -18.496 3.231 35.104 1.00 88.56 78 ASP A C 1
ATOM 604 O O . ASP A 1 78 ? -19.096 3.964 35.885 1.00 88.56 78 ASP A O 1
ATOM 608 N N . ALA A 1 79 ? -19.068 2.149 34.574 1.00 85.06 79 ALA A N 1
ATOM 609 C CA . ALA A 1 79 ? -20.431 1.728 34.880 1.00 85.06 79 ALA A CA 1
ATOM 610 C C . ALA A 1 79 ? -20.585 1.393 36.371 1.00 85.06 79 ALA A C 1
ATOM 612 O O . ALA A 1 79 ? -21.533 1.850 37.008 1.00 85.06 79 ALA A O 1
ATOM 613 N N . ALA A 1 80 ? -19.618 0.680 36.957 1.00 88.88 80 ALA A N 1
ATOM 614 C CA . ALA A 1 80 ? -19.603 0.382 38.386 1.00 88.88 80 ALA A CA 1
ATOM 615 C C . ALA A 1 80 ? -19.492 1.656 39.244 1.00 88.88 80 ALA A C 1
ATOM 617 O O . ALA A 1 80 ? -20.223 1.817 40.223 1.00 88.88 80 ALA A O 1
ATOM 618 N N . ARG A 1 81 ? -18.621 2.600 38.860 1.00 88.38 81 ARG A N 1
ATOM 619 C CA . ARG A 1 81 ? -18.495 3.904 39.535 1.00 88.38 81 ARG A CA 1
ATOM 620 C C . ARG A 1 81 ? -19.774 4.723 39.432 1.00 88.38 81 ARG A C 1
ATOM 622 O O . ARG A 1 81 ? -20.204 5.299 40.428 1.00 88.38 81 ARG A O 1
ATOM 629 N N . TYR A 1 82 ? -20.384 4.755 38.254 1.00 89.69 82 TYR A N 1
ATOM 630 C CA . TYR A 1 82 ? -21.629 5.468 38.013 1.00 89.69 82 TYR A CA 1
ATOM 631 C C . TYR A 1 82 ? -22.778 4.884 38.844 1.00 89.69 82 TYR A C 1
ATOM 633 O O . TYR A 1 82 ? -23.478 5.631 39.525 1.00 89.69 82 TYR A O 1
ATOM 641 N N . ALA A 1 83 ? -22.914 3.555 38.883 1.00 91.00 83 ALA A N 1
ATOM 642 C CA . ALA A 1 83 ? -23.903 2.871 39.714 1.00 91.00 83 ALA A CA 1
ATOM 643 C C . ALA A 1 83 ? -23.698 3.159 41.212 1.00 91.00 83 ALA A C 1
ATOM 645 O O . ALA A 1 83 ? -24.653 3.488 41.917 1.00 91.00 83 ALA A O 1
ATOM 646 N N . ALA A 1 84 ? -22.451 3.125 41.696 1.00 90.88 84 ALA A N 1
ATOM 647 C CA . ALA A 1 84 ? -22.130 3.474 43.079 1.00 90.88 84 ALA A CA 1
ATOM 648 C C . ALA A 1 84 ? -22.462 4.941 43.403 1.00 90.88 84 ALA A C 1
ATOM 650 O O . ALA A 1 84 ? -22.953 5.248 44.491 1.00 90.88 84 ALA A O 1
ATOM 651 N N . HIS A 1 85 ? -22.224 5.855 42.461 1.00 89.62 85 HIS A N 1
ATOM 652 C CA . HIS A 1 85 ? -22.551 7.267 42.629 1.00 89.62 85 HIS A CA 1
ATOM 653 C C . HIS A 1 85 ? -24.069 7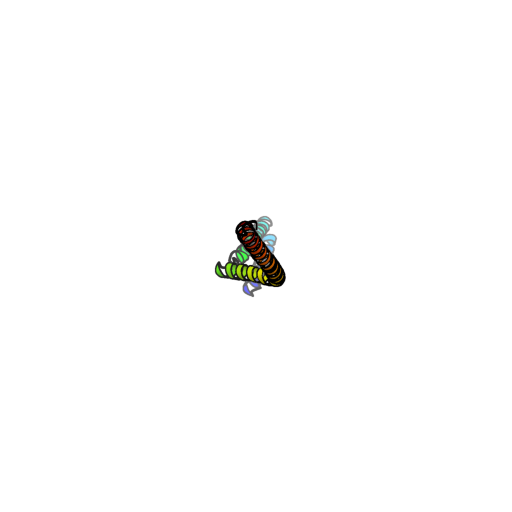.501 42.654 1.00 89.62 85 HIS A C 1
ATOM 655 O O . HIS A 1 85 ? -24.555 8.268 43.486 1.00 89.62 85 HIS A O 1
ATOM 661 N N . GLN A 1 86 ? -24.824 6.801 41.803 1.00 93.31 86 GLN A N 1
ATOM 662 C CA . GLN A 1 86 ? -26.287 6.849 41.799 1.00 93.31 86 GLN A CA 1
ATOM 663 C C . GLN A 1 86 ? -26.882 6.301 43.100 1.00 93.31 86 GLN A C 1
ATOM 665 O O . GLN A 1 86 ? -27.761 6.933 43.681 1.00 93.31 86 GLN A O 1
ATOM 670 N N . ALA A 1 87 ? -26.352 5.192 43.625 1.00 91.75 87 ALA A N 1
ATOM 671 C CA . ALA A 1 87 ? -26.786 4.646 44.911 1.00 91.75 87 ALA A CA 1
ATOM 672 C C . ALA A 1 87 ? -26.567 5.640 46.068 1.00 91.75 87 ALA A C 1
ATOM 674 O O . ALA A 1 87 ? -27.447 5.826 46.909 1.00 91.75 87 ALA A O 1
ATOM 675 N N . ARG A 1 88 ? -25.422 6.340 46.082 1.00 89.50 88 ARG A N 1
ATOM 676 C CA . ARG A 1 88 ? -25.130 7.385 47.079 1.00 89.50 88 ARG A CA 1
ATOM 677 C C . ARG A 1 88 ? -26.078 8.577 46.968 1.00 89.50 88 ARG A C 1
ATOM 679 O O . ARG A 1 88 ? -26.537 9.079 47.992 1.00 89.50 88 ARG A O 1
ATOM 686 N N . GLN A 1 89 ? -26.386 9.020 45.750 1.00 92.31 89 GLN A N 1
ATOM 687 C CA . GLN A 1 89 ? -27.327 10.121 45.535 1.00 92.31 89 GLN A CA 1
ATOM 688 C C . GLN A 1 89 ? -28.751 9.737 45.942 1.00 92.31 89 GLN A C 1
ATOM 690 O O . GLN A 1 89 ? -29.412 10.512 46.628 1.00 92.31 89 GLN A O 1
ATOM 695 N N . ALA A 1 90 ? -29.195 8.522 45.611 1.00 92.31 90 ALA A N 1
ATOM 696 C CA . ALA A 1 90 ? -30.494 8.010 46.033 1.00 92.31 90 ALA A CA 1
ATOM 697 C C . ALA A 1 90 ? -30.607 7.927 47.566 1.00 92.31 90 ALA A C 1
ATOM 699 O O . ALA A 1 90 ? -31.614 8.351 48.131 1.00 92.31 90 ALA A O 1
ATOM 700 N N . ALA A 1 91 ? -29.562 7.452 48.253 1.00 91.25 91 ALA A N 1
ATOM 701 C CA . ALA A 1 91 ? -29.524 7.419 49.716 1.00 91.25 91 ALA A CA 1
ATOM 702 C C . ALA A 1 91 ? -29.570 8.830 50.329 1.00 91.25 91 ALA A C 1
ATOM 704 O O . ALA A 1 91 ?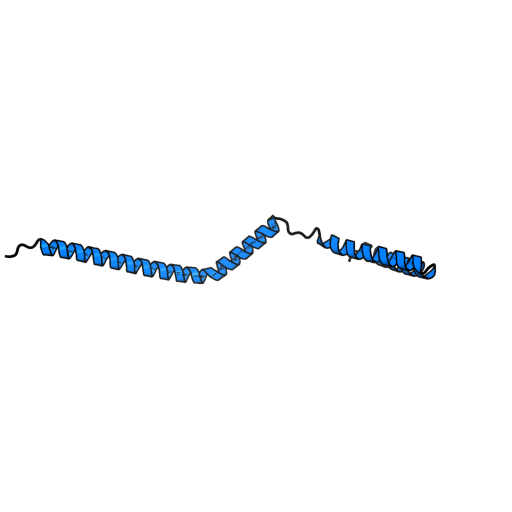 -30.307 9.070 51.284 1.00 91.25 91 ALA A O 1
ATOM 705 N N . LYS A 1 92 ? -28.829 9.786 49.754 1.00 91.56 92 LYS A N 1
ATOM 706 C CA . LYS A 1 92 ? -28.830 11.183 50.209 1.00 91.56 92 LYS A CA 1
ATOM 707 C C . LYS A 1 92 ? -30.187 11.859 49.999 1.00 91.56 92 LYS A C 1
ATOM 709 O O . LYS A 1 92 ? -30.619 12.604 50.875 1.00 91.56 92 LYS A O 1
ATOM 714 N N . ALA A 1 93 ? -30.853 11.591 48.875 1.00 91.69 93 ALA A N 1
ATOM 715 C CA . ALA A 1 93 ? -32.187 12.107 48.582 1.00 91.69 93 ALA A CA 1
ATOM 716 C C . ALA A 1 93 ? -33.230 11.571 49.576 1.00 91.69 93 ALA A C 1
ATOM 718 O O . ALA A 1 93 ? -33.979 12.361 50.143 1.00 91.69 93 ALA A O 1
ATOM 719 N N . ARG A 1 94 ? -33.208 10.263 49.874 1.00 91.19 94 ARG A N 1
ATOM 720 C CA . ARG A 1 94 ? -34.077 9.654 50.899 1.00 91.19 94 ARG A CA 1
ATOM 721 C C . ARG A 1 94 ? -33.839 10.260 52.284 1.00 91.19 94 ARG A C 1
ATOM 723 O O . ARG A 1 94 ? -34.768 10.750 52.906 1.00 91.19 94 ARG A O 1
ATOM 730 N N . ALA A 1 95 ? -32.580 10.372 52.711 1.00 89.94 95 ALA A N 1
ATOM 731 C CA . ALA A 1 95 ? -32.236 10.986 53.997 1.00 89.94 95 ALA A CA 1
ATOM 732 C C . ALA A 1 95 ? -32.570 12.492 54.085 1.00 89.94 95 ALA A C 1
ATOM 734 O O . ALA A 1 95 ? -32.634 13.058 55.178 1.00 89.94 95 ALA A O 1
ATOM 735 N N . ALA A 1 96 ? -32.710 13.189 52.954 1.00 89.50 96 ALA A N 1
ATOM 736 C CA . ALA A 1 96 ? -33.208 14.562 52.928 1.00 89.50 96 ALA A CA 1
ATOM 737 C C . ALA A 1 96 ? -34.734 14.598 53.108 1.00 89.50 96 ALA A C 1
ATOM 739 O O . ALA A 1 96 ? -35.203 15.368 53.939 1.00 89.50 96 ALA A O 1
ATOM 740 N N . GLN A 1 97 ? -35.468 13.721 52.414 1.00 89.06 97 GLN A N 1
ATOM 741 C CA . GLN A 1 97 ? -36.924 13.572 52.547 1.00 89.06 97 GLN A CA 1
ATOM 742 C C . GLN A 1 97 ? -37.340 13.165 53.969 1.00 89.06 97 GLN A C 1
ATOM 744 O O . GLN A 1 97 ? -38.26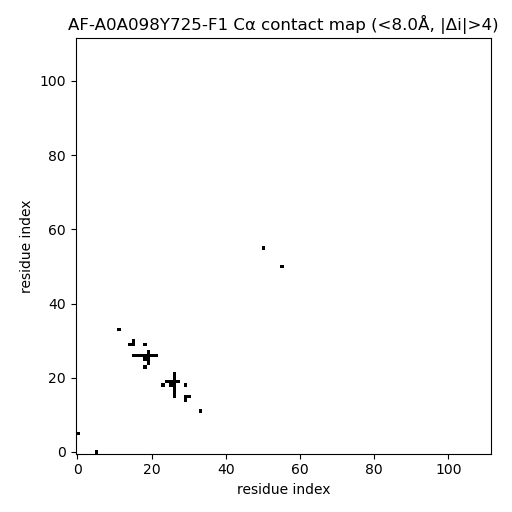1 13.748 54.536 1.00 89.06 97 GLN A O 1
ATOM 749 N N . ASP A 1 98 ? -36.614 12.232 54.588 1.00 87.56 98 ASP A N 1
ATOM 750 C CA . ASP A 1 98 ? -36.883 11.806 55.967 1.00 87.56 98 ASP A CA 1
ATOM 751 C C . ASP A 1 98 ? -36.663 12.950 56.971 1.00 87.56 98 ASP A C 1
ATOM 753 O O . ASP A 1 98 ? -37.382 13.074 57.962 1.00 87.56 98 ASP A O 1
ATOM 757 N N . ARG A 1 99 ? -35.673 13.820 56.720 1.00 85.69 99 ARG A N 1
ATOM 758 C CA . ARG A 1 99 ? -35.411 14.994 57.567 1.00 85.69 99 ARG A CA 1
ATOM 759 C C . ARG A 1 99 ? -36.479 16.065 57.418 1.00 85.69 99 ARG A C 1
ATOM 761 O O . ARG A 1 99 ? -36.863 16.641 58.430 1.00 85.69 99 ARG A O 1
ATOM 768 N N . THR A 1 100 ? -36.956 16.322 56.203 1.00 86.88 100 THR A N 1
ATOM 769 C CA . THR A 1 100 ? -38.048 17.279 55.977 1.00 86.88 100 THR A CA 1
ATOM 770 C C . THR A 1 100 ? -39.349 16.778 56.599 1.00 86.88 100 THR A C 1
ATOM 772 O O . THR A 1 100 ? -39.967 17.521 57.349 1.00 86.88 100 THR A O 1
ATOM 775 N N . ALA A 1 101 ? -39.692 15.495 56.426 1.00 82.12 101 ALA A N 1
ATOM 776 C CA . ALA A 1 101 ? -40.877 14.894 57.046 1.00 82.12 101 ALA A CA 1
ATOM 777 C C . ALA A 1 101 ? -40.807 14.896 58.587 1.00 82.12 101 ALA A C 1
ATOM 779 O O . ALA A 1 101 ? -41.798 15.135 59.278 1.00 82.12 101 ALA A O 1
ATOM 780 N N . ARG A 1 102 ? -39.617 14.660 59.158 1.00 77.56 102 ARG A N 1
ATOM 781 C CA . ARG A 1 102 ? -39.403 14.732 60.611 1.00 77.56 102 ARG A CA 1
ATOM 782 C C . ARG A 1 102 ? -39.467 16.161 61.160 1.00 77.56 102 ARG A C 1
ATOM 784 O O . ARG A 1 102 ? -39.860 16.334 62.307 1.00 77.56 102 ARG A O 1
ATOM 791 N N . ALA A 1 103 ? -39.054 17.158 60.380 1.00 79.19 103 ALA A N 1
ATOM 792 C CA . ALA A 1 103 ? -39.190 18.563 60.758 1.00 79.19 103 ALA A CA 1
ATOM 793 C C . ALA A 1 103 ? -40.662 19.004 60.738 1.00 79.19 103 ALA A C 1
ATOM 795 O O . ALA A 1 103 ? -41.113 19.627 61.689 1.00 79.19 103 ALA A O 1
ATOM 796 N N . GLU A 1 104 ? -41.417 18.597 59.718 1.00 77.81 104 GLU A N 1
ATOM 797 C CA . GLU A 1 104 ? -42.848 18.898 59.570 1.00 77.81 104 GLU A CA 1
ATOM 798 C C . GLU A 1 104 ? -43.679 18.283 60.712 1.00 77.81 104 GLU A C 1
ATOM 800 O O . GLU A 1 104 ? -44.424 18.970 61.399 1.00 77.81 104 GLU A O 1
ATOM 805 N N . THR A 1 105 ? -43.436 17.011 61.042 1.00 75.19 105 THR A N 1
ATOM 806 C CA . THR A 1 105 ? -44.069 16.336 62.197 1.00 75.19 105 THR A CA 1
ATOM 807 C C . THR A 1 105 ? -43.620 16.849 63.573 1.00 75.19 105 THR A C 1
ATOM 809 O O . THR A 1 105 ? -44.264 16.546 64.580 1.00 75.19 105 THR A O 1
ATOM 812 N N . ALA A 1 106 ? -42.497 17.569 63.661 1.00 70.25 106 ALA A N 1
ATOM 813 C CA . ALA A 1 106 ? -42.036 18.188 64.905 1.00 70.25 106 ALA A CA 1
ATOM 814 C C . ALA A 1 106 ? -42.664 19.570 65.137 1.00 70.25 106 ALA A C 1
ATOM 816 O O . ALA A 1 106 ? -42.848 19.941 66.293 1.00 70.25 106 ALA A O 1
ATOM 817 N N . ASP A 1 107 ? -43.002 20.286 64.063 1.00 65.94 107 ASP A N 1
ATOM 818 C CA . ASP A 1 107 ? -43.696 21.580 64.092 1.00 65.94 107 ASP A CA 1
ATOM 819 C C . ASP A 1 107 ? -45.193 21.414 64.439 1.00 65.94 107 ASP A C 1
ATOM 821 O O . ASP A 1 107 ? -45.773 22.233 65.143 1.00 65.94 107 ASP A O 1
ATOM 825 N N . ASP A 1 108 ? -45.789 20.273 64.069 1.00 63.09 108 ASP A N 1
ATOM 826 C CA . ASP A 1 108 ? -47.183 19.905 64.381 1.00 63.09 108 ASP A CA 1
ATOM 827 C C . ASP A 1 108 ? -47.426 19.425 65.832 1.00 63.09 108 ASP A C 1
ATOM 829 O O . ASP A 1 108 ? -48.538 19.017 66.183 1.00 63.09 108 ASP A O 1
ATOM 833 N N . ARG A 1 109 ? -46.412 19.444 66.715 1.00 60.84 109 ARG A N 1
ATOM 834 C CA . ARG A 1 109 ? -46.615 19.148 68.145 1.00 60.84 109 ARG A CA 1
ATOM 835 C C . ARG A 1 109 ? -47.003 20.425 68.903 1.00 60.84 109 ARG A C 1
ATOM 837 O O . ARG A 1 109 ? -46.128 21.262 69.124 1.00 60.84 109 ARG A O 1
ATOM 844 N N . PRO A 1 110 ? -48.254 20.573 69.386 1.00 57.50 110 PRO A N 1
ATOM 845 C CA . PRO A 1 110 ? -48.600 21.700 70.243 1.00 57.50 110 PRO A CA 1
ATOM 846 C C . PRO A 1 110 ? -47.811 21.605 71.553 1.00 57.50 110 PRO A C 1
ATOM 848 O O . PRO A 1 110 ? -47.753 20.542 72.176 1.00 57.50 110 PRO A O 1
ATOM 851 N N . ALA A 1 111 ? -47.188 22.716 71.951 1.00 60.47 111 ALA A N 1
ATOM 852 C CA . ALA A 1 111 ? -46.521 22.850 73.239 1.00 60.47 111 ALA A CA 1
ATOM 853 C C . ALA A 1 111 ? -47.558 22.664 74.360 1.00 60.47 111 ALA A C 1
ATOM 855 O O . ALA A 1 111 ? -48.389 23.541 74.592 1.00 60.47 111 ALA A O 1
ATOM 856 N N . SER A 1 112 ? -47.539 21.486 74.983 1.00 54.59 112 SER A N 1
ATOM 857 C CA . SER A 1 112 ? -48.300 21.147 76.189 1.00 54.59 112 SER A CA 1
ATOM 858 C C . SER A 1 112 ? -47.616 21.681 77.437 1.00 54.59 112 SER A C 1
ATOM 860 O O . SER A 1 112 ? -46.390 21.429 77.537 1.00 54.59 112 SER A O 1
#

Foldseek 3Di:
DDPVVVVVVVVLVVVLVVLCVVPVVSSVVSCVVVVVVVVVCVVVVCVVVDQPPVSVVVVVVVVVVVVCVVCVVVVVVVVVVVVVVVVVVVVVVVVVVVVVVVVVVVVPDPDD

Mean predicted aligned error: 14.38 Å

Radius of gyration: 40.34 Å; Cα contacts (8 Å, |Δi|>4): 19; chains: 1; bounding box: 75×38×110 Å

pLDDT: mean 85.03, std 9.67, range [54.59, 95.31]